Protein AF-A0A0V8QHH2-F1 (afdb_monomer_lite)

Sequence (134 aa):
MDQHNIEMIKAALPYMNSRAQKSFEILVKTDELRNTIQNLDSKELSACDVKPNSIDMETFLLQMRSLSNKRESEMIDSMLHFIKMQKLLTAYRSFMNNKPENADNLMEFFLSQMAPEQKANFENINMMFNAMNN

Secondary structure (DSSP, 8-state):
--HHHHHHHHHHGGGS-HHHHHHHHHHHHHHHHHHHHHTTTSTTSGGG-S-SS---HHHHHHHHHHH--HHHHHHHHHHHHHHHHHHHHHHHHHHHHT--TTHHHHHHHHHHHS-HHHHHHHHHHHHHHHHH--

Organism: NCBI:txid290052

Radius of gyration: 27.65 Å; chains: 1; bounding box: 57×35×74 Å

Structure (mmCIF, N/CA/C/O backbone):
data_AF-A0A0V8QHH2-F1
#
_entry.id   AF-A0A0V8QHH2-F1
#
loop_
_atom_site.group_PDB
_atom_site.id
_atom_site.type_symbol
_atom_site.label_atom_id
_atom_site.label_alt_id
_atom_site.label_comp_id
_atom_site.label_asym_id
_atom_site.label_entity_id
_atom_site.label_seq_id
_atom_site.pdbx_PDB_ins_code
_atom_site.Cartn_x
_atom_site.Cartn_y
_atom_site.Cartn_z
_atom_site.occupancy
_atom_site.B_iso_or_equiv
_atom_site.auth_seq_id
_atom_site.auth_comp_id
_atom_site.auth_asym_id
_atom_site.auth_atom_id
_atom_site.pdbx_PDB_model_num
ATOM 1 N N . MET A 1 1 ? -8.714 -16.013 27.822 1.00 68.69 1 MET A N 1
ATOM 2 C CA . MET A 1 1 ? -9.953 -16.711 28.248 1.00 68.69 1 MET A CA 1
ATOM 3 C C . MET A 1 1 ? -10.353 -17.628 27.109 1.00 68.69 1 MET A C 1
ATOM 5 O O . MET A 1 1 ? -9.765 -17.498 26.045 1.00 68.69 1 MET A O 1
ATOM 9 N N . ASP A 1 2 ? -11.306 -18.537 27.285 1.00 86.88 2 ASP A N 1
ATOM 10 C CA . ASP A 1 2 ? -11.808 -19.280 26.124 1.00 86.88 2 ASP A CA 1
ATOM 11 C C . ASP A 1 2 ? -12.512 -18.320 25.156 1.00 86.88 2 ASP A C 1
ATOM 13 O O . ASP A 1 2 ? -13.216 -17.404 25.595 1.00 86.88 2 ASP A O 1
ATOM 17 N N . GLN A 1 3 ? -12.338 -18.540 23.851 1.00 87.12 3 GLN A N 1
ATOM 18 C CA . GLN A 1 3 ? -12.900 -17.707 22.778 1.00 87.12 3 GLN A CA 1
ATOM 19 C C . GLN A 1 3 ? -14.410 -17.472 22.953 1.00 87.12 3 GLN A C 1
ATOM 21 O O . GLN A 1 3 ? -14.901 -16.354 22.800 1.00 87.12 3 GLN A O 1
ATOM 26 N N . HIS A 1 4 ? -15.135 -18.509 23.379 1.00 93.00 4 HIS A N 1
ATOM 27 C CA . HIS A 1 4 ? -16.565 -18.443 23.669 1.00 93.00 4 HIS A CA 1
ATOM 28 C C . HIS A 1 4 ? -16.918 -17.379 24.725 1.00 93.00 4 HIS A C 1
ATOM 30 O O . HIS A 1 4 ? -17.880 -16.628 24.567 1.00 93.00 4 HIS A O 1
ATOM 36 N N . ASN A 1 5 ? -16.112 -17.256 25.783 1.00 92.88 5 ASN A N 1
ATOM 37 C CA . ASN A 1 5 ? -16.349 -16.277 26.845 1.00 92.88 5 ASN A CA 1
ATOM 38 C C . ASN A 1 5 ? -16.119 -14.843 26.351 1.00 92.88 5 ASN A C 1
ATOM 40 O O . ASN A 1 5 ? -16.851 -13.934 26.737 1.00 92.88 5 ASN A O 1
ATOM 44 N N . ILE A 1 6 ? -15.139 -14.640 25.468 1.00 94.38 6 ILE A N 1
ATOM 45 C CA . ILE A 1 6 ? -14.866 -13.335 24.854 1.00 94.38 6 ILE A CA 1
ATOM 46 C C . ILE A 1 6 ? -16.015 -12.910 23.936 1.00 94.38 6 ILE A C 1
ATOM 48 O O . ILE A 1 6 ? -16.422 -11.751 23.972 1.00 94.38 6 ILE A O 1
ATOM 52 N N . GLU A 1 7 ? -16.585 -13.833 23.162 1.00 94.88 7 GLU A N 1
ATOM 53 C CA . GLU A 1 7 ? -17.742 -13.564 22.298 1.00 94.88 7 GLU A CA 1
ATOM 54 C C . GLU A 1 7 ? -19.002 -13.221 23.099 1.00 94.88 7 GLU A C 1
ATOM 56 O O . GLU A 1 7 ? -19.704 -12.265 22.763 1.00 94.88 7 GLU A O 1
ATOM 61 N N . MET A 1 8 ? -19.247 -13.925 24.208 1.00 95.69 8 MET A N 1
ATOM 62 C CA . MET A 1 8 ? -20.337 -13.582 25.125 1.00 95.69 8 MET A CA 1
ATOM 63 C C . MET A 1 8 ? -20.157 -12.187 25.735 1.00 95.69 8 MET A C 1
ATOM 65 O O . MET A 1 8 ? -21.104 -11.400 25.761 1.00 95.69 8 MET A O 1
ATOM 69 N N . ILE A 1 9 ? -18.944 -11.849 26.192 1.00 94.94 9 ILE A N 1
ATOM 70 C CA . ILE A 1 9 ? -18.644 -10.516 26.734 1.00 94.94 9 ILE A CA 1
ATOM 71 C C . ILE A 1 9 ? -18.858 -9.449 25.656 1.00 94.94 9 ILE A C 1
ATOM 73 O O . ILE A 1 9 ? -19.546 -8.466 25.925 1.00 94.94 9 ILE A O 1
ATOM 77 N N . LYS A 1 10 ? -18.347 -9.662 24.434 1.00 95.06 10 LYS A N 1
ATOM 78 C CA . LYS A 1 10 ? -18.540 -8.760 23.285 1.00 95.06 10 LYS A CA 1
ATOM 79 C C . LYS A 1 10 ? -20.016 -8.483 23.005 1.00 95.06 10 LYS A C 1
ATOM 81 O O . LYS A 1 10 ? -20.396 -7.325 22.864 1.00 95.06 10 LYS A O 1
ATOM 86 N N . ALA A 1 11 ? -20.847 -9.525 22.958 1.00 96.56 11 ALA A N 1
ATOM 87 C CA . ALA A 1 11 ? -22.284 -9.394 22.714 1.00 96.56 11 ALA A CA 1
ATOM 88 C C . ALA A 1 11 ? -23.011 -8.639 23.841 1.00 96.56 11 ALA A C 1
ATOM 90 O O . ALA A 1 11 ? -24.007 -7.959 23.598 1.00 96.56 11 ALA A O 1
ATOM 91 N N . ALA A 1 12 ? -22.503 -8.732 25.072 1.00 96.12 12 ALA A N 1
ATOM 92 C CA . ALA A 1 12 ? -23.080 -8.075 26.236 1.00 96.12 12 ALA A CA 1
ATOM 93 C C . ALA A 1 12 ? -22.651 -6.602 26.401 1.00 96.12 12 ALA A C 1
ATOM 95 O O . ALA A 1 12 ? -23.365 -5.850 27.067 1.00 96.12 12 ALA A O 1
ATOM 96 N N . LEU A 1 13 ? -21.537 -6.163 25.794 1.00 95.00 13 LEU A N 1
ATOM 97 C CA . LEU A 1 13 ? -20.987 -4.799 25.927 1.00 95.00 13 LEU A CA 1
ATOM 98 C C . LEU A 1 13 ? -22.008 -3.657 25.752 1.00 95.00 13 LEU A C 1
ATOM 100 O O . LEU A 1 13 ? -21.943 -2.707 26.539 1.00 95.00 13 LEU A O 1
ATOM 104 N N . PRO A 1 14 ? -22.953 -3.692 24.786 1.00 95.00 14 PRO A N 1
ATOM 105 C CA . PRO A 1 14 ? -23.926 -2.610 24.602 1.00 95.00 14 PRO A CA 1
ATOM 106 C C . PRO A 1 14 ? -24.911 -2.461 25.768 1.00 95.00 14 PRO A C 1
ATOM 108 O O . PRO A 1 14 ? -25.483 -1.391 25.957 1.00 95.00 14 PRO A O 1
ATOM 111 N N . TYR A 1 15 ? -25.108 -3.524 26.550 1.00 96.25 15 TYR A N 1
ATOM 112 C CA . TYR A 1 15 ? -26.075 -3.587 27.647 1.00 96.25 15 TYR A CA 1
ATOM 113 C C . TYR A 1 15 ? -25.441 -3.320 29.021 1.00 96.25 15 TYR A C 1
ATOM 115 O O . TYR A 1 15 ? -26.135 -3.289 30.037 1.00 96.25 15 TYR A O 1
ATOM 123 N N . MET A 1 16 ? -24.119 -3.137 29.077 1.00 94.25 16 MET A N 1
ATOM 124 C CA . MET A 1 16 ? -23.390 -2.883 30.317 1.00 94.25 16 MET A CA 1
ATOM 125 C C . MET A 1 16 ? -23.438 -1.405 30.723 1.00 94.25 16 MET A C 1
ATOM 127 O O . MET A 1 16 ? -23.520 -0.501 29.896 1.00 94.25 16 MET A O 1
ATOM 131 N N . ASN A 1 17 ? -23.299 -1.138 32.024 1.00 95.94 17 ASN A N 1
ATOM 132 C CA . ASN A 1 17 ? -23.076 0.226 32.507 1.00 95.94 17 ASN A CA 1
ATOM 133 C C . ASN A 1 17 ? -21.705 0.766 32.046 1.00 95.94 17 ASN A C 1
ATOM 135 O O . ASN A 1 17 ? -20.777 -0.001 31.792 1.00 95.94 17 ASN A O 1
ATOM 139 N N . SER A 1 18 ? -21.546 2.095 32.006 1.00 92.94 18 SER A N 1
ATOM 140 C CA . SER A 1 18 ? -20.359 2.755 31.428 1.00 92.94 18 SER A CA 1
ATOM 141 C C . SER A 1 18 ? -19.019 2.304 32.031 1.00 92.94 18 SER A C 1
ATOM 143 O O . SER A 1 18 ? -18.010 2.242 31.329 1.00 92.94 18 SER A O 1
ATOM 145 N N . ARG A 1 19 ? -18.983 1.969 33.327 1.00 93.69 19 ARG A N 1
ATOM 146 C CA . ARG A 1 19 ? -17.750 1.524 33.991 1.00 93.69 19 ARG A CA 1
ATOM 147 C C . ARG A 1 19 ? -17.370 0.114 33.553 1.00 93.69 19 ARG A C 1
ATOM 149 O O . ARG A 1 19 ? -16.236 -0.102 33.138 1.00 93.69 19 ARG A O 1
ATOM 156 N N . ALA A 1 20 ? -18.322 -0.815 33.625 1.00 93.06 20 ALA A N 1
ATOM 157 C CA . ALA A 1 20 ? -18.121 -2.197 33.210 1.00 93.06 20 ALA A CA 1
ATOM 158 C C . ALA A 1 20 ? -17.808 -2.281 31.711 1.00 93.06 20 ALA A C 1
ATOM 160 O O . ALA A 1 20 ? -16.848 -2.943 31.337 1.00 93.06 20 ALA A O 1
ATOM 161 N N . GLN A 1 21 ? -18.539 -1.536 30.878 1.00 95.62 21 GLN A N 1
ATOM 162 C CA . GLN A 1 21 ? -18.325 -1.484 29.434 1.00 95.62 21 GLN A CA 1
ATOM 163 C C . GLN A 1 21 ? -16.879 -1.108 29.086 1.00 95.62 21 GLN A C 1
ATOM 165 O O . GLN A 1 21 ? -16.237 -1.820 28.327 1.00 95.62 21 GLN A O 1
ATOM 170 N N . LYS A 1 22 ? -16.325 -0.045 29.689 1.00 95.75 22 LYS A N 1
ATOM 171 C CA . LYS A 1 22 ? -14.928 0.362 29.452 1.00 95.75 22 LYS A CA 1
ATOM 172 C C . LYS A 1 22 ? -13.925 -0.709 29.882 1.00 95.75 22 LYS A C 1
ATOM 174 O O . LYS A 1 22 ? -12.970 -0.977 29.162 1.00 95.75 22 LYS A O 1
ATOM 179 N N . SER A 1 23 ? -14.129 -1.319 31.050 1.00 95.06 23 SER A N 1
ATOM 180 C CA . SER A 1 23 ? -13.238 -2.370 31.553 1.00 95.06 23 SER A CA 1
ATOM 181 C C . SER A 1 23 ? -13.269 -3.624 30.676 1.00 95.06 23 SER A C 1
ATOM 183 O O . SER A 1 23 ? -12.215 -4.175 30.367 1.00 95.06 23 SER A O 1
ATOM 185 N N . PHE A 1 24 ? -14.457 -4.054 30.249 1.00 95.75 24 PHE A N 1
ATOM 186 C CA . PHE A 1 24 ? -14.616 -5.223 29.389 1.00 95.75 24 PHE A CA 1
ATOM 187 C C . PHE A 1 24 ? -14.189 -4.956 27.943 1.00 95.75 24 PHE A C 1
ATOM 189 O O . PHE A 1 24 ? -13.622 -5.853 27.333 1.00 95.75 24 PHE A O 1
ATOM 196 N N . GLU A 1 25 ? -14.351 -3.739 27.417 1.00 96.12 25 GLU A N 1
ATOM 197 C CA . GLU A 1 25 ? -13.804 -3.350 26.108 1.00 96.12 25 GLU A CA 1
ATOM 198 C C . GLU A 1 25 ? -12.275 -3.492 26.092 1.00 96.12 25 GLU A C 1
ATOM 200 O O . GLU A 1 25 ? -11.711 -4.122 25.200 1.00 96.12 25 GLU A O 1
ATOM 205 N N . ILE A 1 26 ? -11.593 -2.981 27.125 1.00 96.19 26 ILE A N 1
ATOM 206 C CA . ILE A 1 26 ? -10.134 -3.115 27.262 1.00 96.19 26 ILE A CA 1
ATOM 207 C C . ILE A 1 26 ? -9.728 -4.590 27.356 1.00 96.19 26 ILE A C 1
ATOM 209 O O . ILE A 1 26 ? -8.767 -5.008 26.707 1.00 96.19 26 ILE A O 1
ATOM 213 N N . LEU A 1 27 ? -10.457 -5.385 28.145 1.00 95.19 27 LEU A N 1
ATOM 214 C CA . LEU A 1 27 ? -10.212 -6.820 28.282 1.00 95.19 27 LEU A CA 1
ATOM 215 C C . LEU A 1 27 ? -10.336 -7.536 26.929 1.00 95.19 27 LEU A C 1
ATOM 217 O O . LEU A 1 27 ? -9.437 -8.282 26.546 1.00 95.19 27 LEU A O 1
ATOM 221 N N . VAL A 1 28 ? -11.421 -7.274 26.200 1.00 96.19 28 VAL A N 1
ATOM 222 C CA . VAL A 1 28 ? -11.686 -7.839 24.874 1.00 96.19 28 VAL A CA 1
ATOM 223 C C . VAL A 1 28 ? -10.572 -7.472 23.897 1.00 96.19 28 VAL A C 1
ATOM 225 O O . VAL A 1 28 ? -10.021 -8.355 23.245 1.00 96.19 28 VAL A O 1
ATOM 228 N N . LYS A 1 29 ? -10.189 -6.193 23.827 1.00 96.38 29 LYS A N 1
ATOM 229 C CA . LYS A 1 29 ? -9.114 -5.720 22.940 1.00 96.38 29 LYS A CA 1
ATOM 230 C C . LYS A 1 29 ? -7.759 -6.337 23.285 1.00 96.38 29 LYS A C 1
ATOM 232 O O . LYS A 1 29 ? -6.970 -6.634 22.393 1.00 96.38 29 LYS A O 1
ATOM 237 N N . THR A 1 30 ? -7.497 -6.564 24.569 1.00 95.75 30 THR A N 1
ATOM 238 C CA . THR A 1 30 ? -6.271 -7.229 25.032 1.00 95.75 30 THR A CA 1
ATOM 239 C C . THR A 1 30 ? -6.231 -8.693 24.591 1.00 95.75 30 THR A C 1
ATOM 241 O O . THR A 1 30 ? -5.175 -9.174 24.182 1.00 95.75 30 THR A O 1
ATOM 244 N N . ASP A 1 31 ? -7.364 -9.398 24.641 1.00 93.81 31 ASP A N 1
ATOM 245 C CA . ASP A 1 31 ? -7.465 -10.784 24.168 1.00 93.81 31 ASP A CA 1
ATOM 246 C C . ASP A 1 31 ? -7.329 -10.865 22.636 1.00 93.81 31 ASP A C 1
ATOM 248 O O . ASP A 1 31 ? -6.543 -11.663 22.137 1.00 93.81 31 ASP A O 1
ATOM 252 N N . GLU A 1 32 ? -7.963 -9.953 21.887 1.00 91.62 32 GLU A N 1
ATOM 253 C CA . GLU A 1 32 ? -7.779 -9.830 20.429 1.00 91.62 32 GLU A CA 1
ATOM 254 C C . GLU A 1 32 ? -6.309 -9.598 20.046 1.00 91.62 32 GLU A C 1
ATOM 256 O O . GLU A 1 32 ? -5.785 -10.257 19.143 1.00 91.62 32 GLU A O 1
ATOM 261 N N . LEU A 1 33 ? -5.620 -8.695 20.751 1.00 92.62 33 LEU A N 1
ATOM 262 C CA . LEU A 1 33 ? -4.197 -8.437 20.539 1.00 92.62 33 LEU A CA 1
ATOM 263 C C . LEU A 1 33 ? -3.352 -9.669 20.870 1.00 92.62 33 LEU A C 1
ATOM 265 O O . LEU A 1 33 ? -2.459 -10.024 20.105 1.00 92.62 33 LEU A O 1
ATOM 269 N N . ARG A 1 34 ? -3.638 -10.342 21.990 1.00 90.50 34 ARG A N 1
ATOM 270 C CA . ARG A 1 34 ? -2.944 -11.573 22.380 1.00 90.50 34 ARG A CA 1
ATOM 271 C C . ARG A 1 34 ? -3.104 -12.654 21.315 1.00 90.50 34 ARG A C 1
ATOM 273 O O . ARG A 1 34 ? -2.105 -13.259 20.940 1.00 90.50 34 ARG A O 1
ATOM 280 N N . ASN A 1 35 ? -4.322 -12.865 20.820 1.00 86.75 35 ASN A N 1
ATOM 281 C CA . ASN A 1 35 ? -4.604 -13.841 19.769 1.00 86.75 35 ASN A CA 1
ATOM 282 C C . ASN A 1 35 ? -3.881 -13.464 18.475 1.00 86.75 35 ASN A C 1
ATOM 284 O O . ASN A 1 35 ? -3.273 -14.324 17.849 1.00 86.75 35 ASN A O 1
ATOM 288 N N . THR A 1 36 ? -3.861 -12.175 18.123 1.00 84.75 36 THR A N 1
ATOM 289 C CA . THR A 1 36 ? -3.082 -11.677 16.982 1.00 84.75 36 THR A CA 1
ATOM 290 C C . THR A 1 36 ? -1.608 -12.031 17.146 1.00 84.75 36 THR A C 1
ATOM 292 O O . THR A 1 36 ? -1.057 -12.643 16.245 1.00 84.75 36 THR A O 1
ATOM 295 N N . ILE A 1 37 ? -1.004 -11.731 18.308 1.00 84.81 37 ILE A N 1
ATOM 296 C CA . ILE A 1 37 ? 0.407 -12.017 18.627 1.00 84.81 37 ILE A CA 1
ATOM 297 C C . ILE A 1 37 ? 0.724 -13.515 18.543 1.00 84.81 37 ILE A C 1
ATOM 299 O O . ILE A 1 37 ? 1.719 -13.900 17.938 1.00 84.81 37 ILE A O 1
ATOM 303 N N . GLN A 1 38 ? -0.117 -14.361 19.139 1.00 83.06 38 GLN A N 1
ATOM 304 C CA . GLN A 1 38 ? 0.062 -15.816 19.120 1.00 83.06 38 GLN A CA 1
ATOM 305 C C . GLN A 1 38 ? -0.046 -16.397 17.708 1.00 83.06 38 GLN A C 1
ATOM 307 O O . GLN A 1 38 ? 0.626 -17.374 17.391 1.00 83.06 38 GLN A O 1
ATOM 312 N N . ASN A 1 39 ? -0.856 -15.769 16.860 1.00 75.62 39 ASN A N 1
ATOM 313 C CA . ASN A 1 39 ? -1.062 -16.185 15.483 1.00 75.62 39 ASN A CA 1
ATOM 314 C C . ASN A 1 39 ? -0.149 -15.448 14.487 1.00 75.62 39 ASN A C 1
ATOM 316 O O . ASN A 1 39 ? -0.241 -15.735 13.297 1.00 75.62 39 ASN A O 1
ATOM 320 N N . LEU A 1 40 ? 0.764 -14.565 14.924 1.00 68.75 40 LEU A N 1
ATOM 321 C CA . LEU A 1 40 ? 1.748 -13.927 14.026 1.00 68.75 40 LEU A CA 1
ATOM 322 C C . LEU A 1 40 ? 2.681 -14.963 13.387 1.00 68.75 40 LEU A C 1
ATOM 324 O O . LEU A 1 40 ? 3.069 -14.803 12.234 1.00 68.75 40 LEU A O 1
ATOM 328 N N . ASP A 1 41 ? 3.018 -16.022 14.132 1.00 60.56 41 ASP A N 1
ATOM 329 C CA . ASP A 1 41 ? 3.844 -17.139 13.652 1.00 60.56 41 ASP A CA 1
ATOM 330 C C . ASP A 1 41 ? 3.053 -18.124 12.778 1.00 60.56 41 ASP A C 1
ATOM 332 O O . ASP A 1 41 ? 3.627 -18.949 12.060 1.00 60.56 41 ASP A O 1
ATOM 336 N N . SER A 1 42 ? 1.719 -18.054 12.820 1.00 56.69 42 SER A N 1
ATOM 337 C CA . SER A 1 42 ? 0.878 -18.775 11.876 1.00 56.69 42 SER A CA 1
ATOM 338 C C . SER A 1 42 ? 0.946 -18.038 10.538 1.00 56.69 42 SER A C 1
ATOM 340 O O . SER A 1 42 ? 0.889 -16.813 10.481 1.00 56.69 42 SER A O 1
ATOM 342 N N . LYS A 1 43 ? 1.115 -18.787 9.450 1.00 53.31 43 LYS A N 1
ATOM 343 C CA . LYS A 1 43 ? 1.417 -18.316 8.086 1.00 53.31 43 LYS A CA 1
ATOM 344 C C . LYS A 1 43 ? 0.431 -17.299 7.468 1.00 53.31 43 LYS A C 1
ATOM 346 O O . LYS A 1 43 ? 0.514 -17.015 6.281 1.00 53.31 43 LYS A O 1
ATOM 351 N N . GLU A 1 44 ? -0.511 -16.739 8.214 1.00 49.84 44 GLU A N 1
ATOM 352 C CA . GLU A 1 44 ? -1.437 -15.708 7.737 1.00 49.84 44 GLU A CA 1
ATOM 353 C C . GLU A 1 44 ? -0.796 -14.312 7.659 1.00 49.84 44 GLU A C 1
ATOM 355 O O . GLU A 1 44 ? -1.186 -13.516 6.808 1.00 49.84 44 GLU A O 1
ATOM 360 N N . LEU A 1 45 ? 0.268 -14.035 8.429 1.00 51.22 45 LEU A N 1
ATOM 361 C CA . LEU A 1 45 ? 1.155 -12.891 8.149 1.00 51.22 45 LEU A CA 1
ATOM 362 C C . LEU A 1 45 ? 2.175 -13.160 7.041 1.00 51.22 45 LEU A C 1
ATOM 364 O O . LEU A 1 45 ? 2.854 -12.241 6.580 1.00 51.22 45 LEU A O 1
ATOM 368 N N . SER A 1 46 ? 2.205 -14.380 6.508 1.00 49.72 46 SER A N 1
ATOM 369 C CA . SER A 1 46 ? 2.826 -14.676 5.218 1.00 49.72 46 SER A CA 1
ATOM 370 C C . SER A 1 46 ? 1.995 -14.135 4.042 1.00 49.72 46 SER A C 1
ATOM 372 O O . SER A 1 46 ? 2.112 -14.622 2.922 1.00 49.72 46 SER A O 1
ATOM 374 N N . ALA A 1 47 ? 1.238 -13.050 4.245 1.00 47.81 47 ALA A N 1
ATOM 375 C CA . ALA A 1 47 ? 0.824 -12.135 3.182 1.00 47.81 47 ALA A CA 1
ATOM 376 C C . ALA A 1 47 ? 2.027 -11.517 2.424 1.00 47.81 47 ALA A C 1
ATOM 378 O O . ALA A 1 47 ? 1.839 -10.862 1.403 1.00 47.81 47 ALA A O 1
ATOM 379 N N . CYS A 1 48 ? 3.260 -11.787 2.872 1.00 49.66 48 CYS A N 1
ATOM 380 C CA . CYS A 1 48 ? 4.505 -11.530 2.148 1.00 49.66 48 CYS A CA 1
ATOM 381 C C . CYS A 1 48 ? 5.337 -12.796 1.842 1.00 49.66 48 CYS A C 1
ATOM 383 O O . CYS A 1 48 ? 6.514 -12.657 1.531 1.00 49.66 48 CYS A O 1
ATOM 385 N N . ASP A 1 49 ? 4.773 -14.012 1.886 1.00 43.56 49 ASP A N 1
ATOM 386 C CA . ASP A 1 49 ? 5.399 -15.201 1.266 1.00 43.56 49 ASP A CA 1
ATOM 387 C C . ASP A 1 49 ? 4.776 -15.459 -0.114 1.00 43.56 49 ASP A C 1
ATOM 389 O O . ASP A 1 49 ? 4.395 -16.566 -0.503 1.00 43.56 49 ASP A O 1
ATOM 393 N N . VAL A 1 50 ? 4.685 -14.381 -0.902 1.00 47.34 50 VAL A N 1
ATOM 394 C CA . VAL A 1 50 ? 4.902 -14.537 -2.336 1.00 47.34 50 VAL A CA 1
ATOM 395 C C . VAL A 1 50 ? 6.320 -15.076 -2.420 1.00 47.34 50 VAL A C 1
ATOM 397 O O . VAL A 1 50 ? 7.255 -14.397 -2.000 1.00 47.34 50 VAL A O 1
ATOM 400 N N . LYS A 1 51 ? 6.443 -16.321 -2.890 1.00 53.75 51 LYS A N 1
ATOM 401 C CA . LYS A 1 51 ? 7.685 -16.982 -3.322 1.00 53.75 51 LYS A CA 1
ATOM 402 C C . LYS A 1 51 ? 8.781 -15.956 -3.655 1.00 53.75 51 LYS A C 1
ATOM 404 O O . LYS A 1 51 ? 8.434 -14.970 -4.297 1.00 53.75 51 LYS A O 1
ATOM 409 N N . PRO A 1 52 ? 10.069 -16.208 -3.356 1.00 50.16 52 PRO A N 1
ATOM 410 C CA . PRO A 1 52 ? 11.173 -15.232 -3.375 1.00 50.16 52 PRO A CA 1
ATOM 411 C C . PRO A 1 52 ? 11.567 -14.693 -4.769 1.00 50.16 52 PRO A C 1
ATOM 413 O O . PRO A 1 52 ? 12.740 -14.595 -5.104 1.00 50.16 52 PRO A O 1
ATOM 416 N N . ASN A 1 53 ? 10.600 -14.297 -5.586 1.00 52.66 53 ASN A N 1
ATOM 417 C CA . ASN A 1 53 ? 10.755 -13.668 -6.878 1.00 52.66 53 ASN A CA 1
ATOM 418 C C . ASN A 1 53 ? 10.027 -12.324 -6.815 1.00 52.66 53 ASN A C 1
ATOM 420 O O . ASN A 1 53 ? 8.881 -12.199 -7.235 1.00 52.66 53 ASN A O 1
ATOM 424 N N . SER A 1 54 ? 10.754 -11.345 -6.269 1.00 59.97 54 SER A N 1
ATOM 425 C CA . SER A 1 54 ? 10.510 -9.898 -6.302 1.00 59.97 54 SER A CA 1
ATOM 426 C C . SER A 1 54 ? 9.161 -9.407 -5.766 1.00 59.97 54 SER A C 1
ATOM 428 O O . SER A 1 54 ? 8.118 -9.605 -6.378 1.00 59.97 54 SER A O 1
ATOM 430 N N . ILE A 1 55 ? 9.208 -8.643 -4.673 1.00 66.06 55 ILE A N 1
ATOM 431 C CA . ILE A 1 55 ? 8.124 -7.732 -4.287 1.00 66.06 55 ILE A CA 1
ATOM 432 C C . ILE A 1 55 ? 7.771 -6.875 -5.510 1.00 66.06 55 ILE A C 1
ATOM 434 O O . ILE A 1 55 ? 8.646 -6.194 -6.054 1.00 66.06 55 ILE A O 1
ATOM 438 N N . ASP A 1 56 ? 6.506 -6.896 -5.938 1.00 81.38 56 ASP A N 1
ATOM 439 C CA . ASP A 1 56 ? 6.016 -5.974 -6.960 1.00 81.38 56 ASP A CA 1
ATOM 440 C C . ASP A 1 56 ? 5.930 -4.564 -6.364 1.00 81.38 56 ASP A C 1
ATOM 442 O O . ASP A 1 56 ? 4.902 -4.129 -5.837 1.00 81.38 56 ASP A O 1
ATOM 446 N N . MET A 1 57 ? 7.068 -3.866 -6.406 1.00 84.75 57 MET A N 1
ATOM 447 C CA . MET A 1 57 ? 7.221 -2.519 -5.862 1.00 84.75 57 MET A CA 1
ATOM 448 C C . MET A 1 57 ? 6.226 -1.530 -6.473 1.00 84.75 57 MET A C 1
ATOM 450 O O . MET A 1 57 ? 5.847 -0.579 -5.798 1.00 84.75 57 MET A O 1
ATOM 454 N N . GLU A 1 58 ? 5.770 -1.740 -7.712 1.00 87.06 58 GLU A N 1
ATOM 455 C CA . GLU A 1 58 ? 4.784 -0.855 -8.334 1.00 87.06 58 GLU A CA 1
ATOM 456 C C . GLU A 1 58 ? 3.418 -0.986 -7.652 1.00 87.06 58 GLU A C 1
ATOM 458 O O . GLU A 1 58 ? 2.849 0.018 -7.222 1.00 87.06 58 GLU A O 1
ATOM 463 N N . THR A 1 59 ? 2.930 -2.215 -7.468 1.00 88.06 59 THR A N 1
ATOM 464 C CA . THR A 1 59 ? 1.666 -2.475 -6.763 1.00 88.06 59 THR A CA 1
ATOM 465 C C . THR A 1 59 ? 1.722 -2.002 -5.311 1.00 88.06 59 THR A C 1
ATOM 467 O O . THR A 1 59 ? 0.778 -1.371 -4.833 1.00 88.06 59 THR A O 1
ATOM 470 N N . PHE A 1 60 ? 2.843 -2.230 -4.622 1.00 89.69 60 PHE A N 1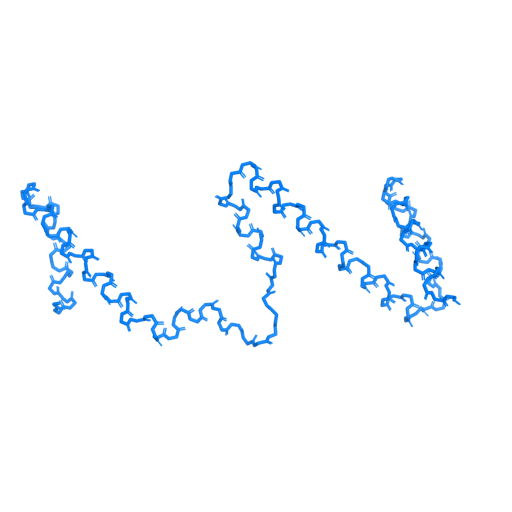
ATOM 471 C CA . PHE A 1 60 ? 3.045 -1.738 -3.259 1.00 89.69 60 PHE A CA 1
ATOM 472 C C . PHE A 1 60 ? 2.963 -0.206 -3.175 1.00 89.69 60 PHE A C 1
ATOM 474 O O . PHE A 1 60 ? 2.221 0.342 -2.358 1.00 89.69 60 PHE A O 1
ATOM 481 N N . LEU A 1 61 ? 3.685 0.503 -4.047 1.00 93.12 61 LEU A N 1
ATOM 482 C CA . LEU A 1 61 ? 3.682 1.965 -4.074 1.00 93.12 61 LEU A CA 1
ATOM 483 C C . LEU A 1 61 ? 2.297 2.526 -4.426 1.00 93.12 61 LEU A C 1
ATOM 485 O O . LEU A 1 61 ? 1.867 3.504 -3.819 1.00 93.12 61 LEU A O 1
ATOM 489 N N . LEU A 1 62 ? 1.557 1.889 -5.339 1.00 92.25 62 LEU A N 1
ATOM 490 C CA . LEU A 1 62 ? 0.180 2.277 -5.667 1.00 92.25 62 LEU A CA 1
ATOM 491 C C . LEU A 1 62 ? -0.769 2.135 -4.470 1.00 92.25 62 LEU A C 1
ATOM 493 O O . LEU A 1 62 ? -1.587 3.025 -4.229 1.00 92.25 62 LEU A O 1
ATOM 497 N N . GLN A 1 63 ? -0.643 1.053 -3.698 1.00 91.50 63 GLN A N 1
ATOM 498 C CA . GLN A 1 63 ? -1.422 0.872 -2.472 1.00 91.50 63 GLN A CA 1
ATOM 499 C C . GLN A 1 63 ? -1.065 1.933 -1.430 1.00 91.50 63 GLN A C 1
ATOM 501 O O . GLN A 1 63 ? -1.963 2.575 -0.882 1.00 91.50 63 GLN A O 1
ATOM 506 N N . MET A 1 64 ? 0.227 2.194 -1.221 1.00 91.00 64 MET 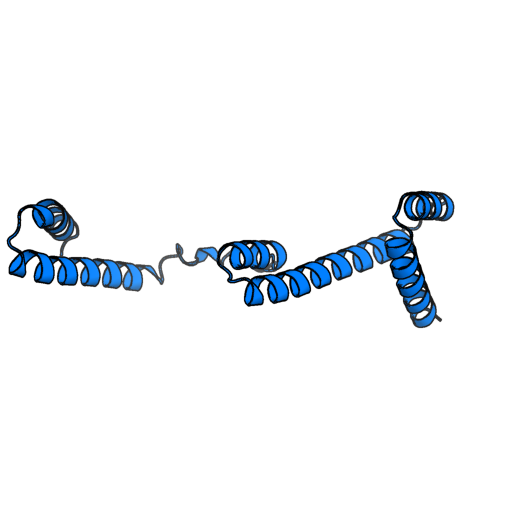A N 1
ATOM 507 C CA . MET A 1 64 ? 0.670 3.230 -0.290 1.00 91.00 64 MET A CA 1
ATOM 508 C C . MET A 1 64 ? 0.168 4.621 -0.682 1.00 91.00 64 MET A C 1
ATOM 510 O O . MET A 1 64 ? -0.295 5.371 0.180 1.00 91.00 64 MET A O 1
ATOM 514 N N . ARG A 1 65 ? 0.168 4.947 -1.980 1.00 92.88 65 ARG A N 1
ATOM 515 C CA . ARG A 1 65 ? -0.347 6.218 -2.508 1.00 92.88 65 ARG A CA 1
ATOM 516 C C . ARG A 1 65 ? -1.799 6.475 -2.105 1.00 92.88 65 ARG A C 1
ATOM 518 O O . ARG A 1 65 ? -2.154 7.613 -1.829 1.00 92.88 65 ARG A O 1
ATOM 525 N N . SER A 1 66 ? -2.635 5.435 -2.048 1.00 90.25 66 SER A N 1
ATOM 526 C CA . SER A 1 66 ? -4.060 5.572 -1.698 1.00 90.25 66 SER A CA 1
ATOM 527 C C . SER A 1 66 ? -4.305 6.018 -0.250 1.00 90.25 66 SER A C 1
ATOM 529 O O . SER A 1 66 ? -5.351 6.587 0.050 1.00 90.25 66 SER A O 1
ATOM 531 N N . LEU A 1 67 ? -3.324 5.794 0.628 1.00 91.50 67 LEU A N 1
ATOM 532 C CA . LEU A 1 67 ? -3.366 6.139 2.052 1.00 91.50 67 LEU A CA 1
ATOM 533 C C . LEU A 1 67 ? -2.556 7.405 2.378 1.00 91.50 67 LEU A C 1
ATOM 535 O O . LEU A 1 67 ? -2.540 7.854 3.521 1.00 91.50 67 LEU A O 1
ATOM 539 N N . SER A 1 68 ? -1.859 7.953 1.383 1.00 91.94 68 SER A N 1
ATOM 540 C CA . SER A 1 68 ? -0.868 9.015 1.539 1.00 91.94 68 SER A CA 1
ATOM 541 C C . SER A 1 68 ? -1.495 10.405 1.566 1.00 91.94 68 SER A C 1
ATOM 543 O O . SER A 1 68 ? -2.489 10.677 0.890 1.00 91.94 68 SER A O 1
ATOM 545 N N . ASN A 1 69 ? -0.853 11.343 2.266 1.00 95.06 69 ASN A N 1
ATOM 546 C CA . ASN A 1 69 ? -1.160 12.765 2.091 1.00 95.06 69 ASN A CA 1
ATOM 547 C C . ASN A 1 69 ? -0.561 13.311 0.775 1.00 95.06 69 ASN A C 1
ATOM 549 O O . ASN A 1 69 ? 0.148 12.609 0.050 1.00 95.06 69 ASN A O 1
ATOM 553 N N . LYS A 1 70 ? -0.841 14.581 0.442 1.00 94.62 70 LYS A N 1
ATOM 554 C CA . LYS A 1 70 ? -0.402 15.190 -0.828 1.00 94.62 70 LYS A CA 1
ATOM 555 C C . LYS A 1 70 ? 1.117 15.111 -1.033 1.00 94.62 70 LYS A C 1
ATOM 557 O O . LYS A 1 70 ? 1.565 14.722 -2.104 1.00 94.62 70 LYS A O 1
ATOM 562 N N . ARG A 1 71 ? 1.900 15.437 -0.001 1.00 94.75 71 ARG A N 1
ATOM 563 C CA . ARG A 1 71 ? 3.368 15.449 -0.073 1.00 94.75 71 ARG A CA 1
ATOM 564 C C . ARG A 1 71 ? 3.937 14.041 -0.264 1.00 94.75 71 ARG A C 1
ATOM 566 O O . ARG A 1 71 ? 4.848 13.845 -1.060 1.00 94.75 71 ARG A O 1
ATOM 573 N N . GLU A 1 72 ? 3.400 13.065 0.458 1.00 94.56 72 GLU A N 1
ATOM 574 C CA . GLU A 1 72 ? 3.786 11.654 0.323 1.00 94.56 72 GLU A CA 1
ATOM 575 C C . GLU A 1 72 ? 3.405 11.095 -1.051 1.00 94.56 72 GLU A C 1
ATOM 577 O O . GLU A 1 72 ? 4.200 10.396 -1.674 1.00 94.56 72 GLU A O 1
ATOM 582 N N . SER A 1 73 ? 2.232 11.471 -1.569 1.00 94.50 73 SER A N 1
ATOM 583 C CA . SER A 1 73 ? 1.768 11.048 -2.894 1.00 94.50 73 SER A CA 1
ATOM 584 C C . SER A 1 73 ? 2.685 11.545 -4.011 1.00 94.50 73 SER A C 1
ATOM 586 O O . SER A 1 73 ? 3.005 10.776 -4.908 1.00 94.50 73 SER A O 1
ATOM 588 N N . GLU A 1 74 ? 3.168 12.789 -3.937 1.00 96.25 74 GLU A N 1
ATOM 589 C CA . GLU A 1 74 ? 4.126 13.349 -4.907 1.00 96.25 74 GLU A CA 1
ATOM 590 C C . GLU A 1 74 ? 5.471 12.593 -4.898 1.00 96.25 74 GLU A C 1
ATOM 592 O O . GLU A 1 74 ? 6.072 12.337 -5.950 1.00 96.25 74 GLU A O 1
ATOM 597 N N . MET A 1 75 ? 5.936 12.181 -3.714 1.00 94.12 75 MET A N 1
ATOM 598 C CA . MET A 1 75 ? 7.143 11.360 -3.569 1.00 94.12 75 MET A CA 1
ATOM 599 C C . MET A 1 75 ? 6.941 9.958 -4.156 1.00 94.12 75 MET A C 1
ATOM 601 O O . MET A 1 75 ? 7.795 9.471 -4.899 1.00 94.12 75 MET A O 1
ATOM 605 N N . ILE A 1 76 ? 5.799 9.330 -3.872 1.00 96.62 76 ILE A N 1
ATOM 606 C CA . ILE A 1 76 ? 5.439 8.016 -4.414 1.00 96.62 76 ILE A CA 1
ATOM 607 C C . ILE A 1 76 ? 5.283 8.074 -5.938 1.00 96.62 76 ILE A C 1
ATOM 609 O O . ILE A 1 76 ? 5.791 7.198 -6.637 1.00 96.62 76 ILE A O 1
ATOM 613 N N . ASP A 1 77 ? 4.659 9.124 -6.472 1.00 95.56 77 ASP A N 1
ATOM 614 C CA . ASP A 1 77 ? 4.518 9.336 -7.913 1.00 95.56 77 ASP A CA 1
ATOM 615 C C . ASP A 1 77 ? 5.886 9.432 -8.594 1.00 95.56 77 ASP A C 1
ATOM 617 O O . ASP A 1 77 ? 6.103 8.823 -9.640 1.00 95.56 77 ASP A O 1
ATOM 621 N N . SER A 1 78 ? 6.853 10.107 -7.971 1.00 94.44 78 SER A N 1
ATOM 622 C CA . SER A 1 78 ? 8.228 10.177 -8.481 1.00 94.44 78 SER A CA 1
ATOM 623 C C . SER A 1 78 ? 8.897 8.797 -8.552 1.00 94.44 78 SER A C 1
ATOM 625 O O . SER A 1 78 ? 9.538 8.469 -9.553 1.00 94.44 78 SER A O 1
ATOM 627 N N . MET A 1 79 ? 8.703 7.951 -7.534 1.00 94.06 79 MET A N 1
ATOM 628 C CA . MET A 1 79 ? 9.207 6.570 -7.535 1.00 94.06 79 MET A CA 1
ATOM 629 C C . MET A 1 79 ? 8.525 5.715 -8.611 1.00 94.06 79 MET A C 1
ATOM 631 O O . MET A 1 79 ? 9.194 4.979 -9.336 1.00 94.06 79 MET A O 1
ATOM 635 N N . LEU A 1 80 ? 7.204 5.846 -8.763 1.00 93.56 80 LEU A N 1
ATOM 636 C CA . LEU A 1 80 ? 6.431 5.151 -9.795 1.00 93.56 80 LEU A CA 1
ATOM 637 C C . LEU A 1 80 ? 6.876 5.557 -11.205 1.00 93.56 80 LEU A C 1
ATOM 639 O O . LEU A 1 80 ? 7.033 4.697 -12.072 1.00 93.56 80 LEU A O 1
ATOM 643 N N . HIS A 1 81 ? 7.124 6.847 -11.442 1.00 90.25 81 HIS A N 1
ATOM 644 C CA . HIS A 1 81 ? 7.657 7.329 -12.715 1.00 90.25 81 HIS A CA 1
ATOM 645 C C . HIS A 1 81 ? 9.034 6.731 -13.019 1.00 90.25 81 HIS A C 1
ATOM 647 O O . HIS A 1 81 ? 9.267 6.292 -14.146 1.00 90.25 81 HIS A O 1
ATOM 653 N N . PHE A 1 82 ? 9.916 6.639 -12.022 1.00 89.81 82 PHE A N 1
ATOM 654 C CA . PHE A 1 82 ? 11.226 6.011 -12.185 1.00 89.81 82 PHE A CA 1
ATOM 655 C C . PHE A 1 82 ? 11.116 4.523 -12.551 1.00 89.81 82 PHE A C 1
ATOM 657 O O . PHE A 1 82 ? 11.751 4.078 -13.508 1.00 89.81 82 PHE A O 1
ATOM 664 N N . ILE A 1 83 ? 10.259 3.761 -11.859 1.00 89.00 83 ILE A N 1
ATOM 665 C CA . ILE A 1 83 ? 10.024 2.337 -12.160 1.00 89.00 83 ILE A CA 1
ATOM 666 C C . ILE A 1 83 ? 9.502 2.162 -13.593 1.00 89.00 83 ILE A C 1
ATOM 668 O O . ILE A 1 83 ? 9.985 1.303 -14.334 1.00 89.00 83 ILE A O 1
ATOM 672 N N . LYS A 1 84 ? 8.547 2.997 -14.017 1.00 86.38 84 LYS A N 1
ATOM 673 C CA . LYS A 1 84 ? 8.006 2.973 -15.386 1.00 86.38 84 LYS A CA 1
ATOM 674 C C . LYS A 1 84 ? 9.078 3.287 -16.425 1.00 86.38 84 LYS A C 1
ATOM 676 O O . LYS A 1 84 ? 9.170 2.592 -17.436 1.00 86.38 84 LYS A O 1
ATOM 681 N N . MET A 1 85 ? 9.920 4.284 -16.160 1.00 83.19 85 MET A N 1
ATOM 682 C CA . MET A 1 85 ? 11.042 4.632 -17.030 1.00 83.19 85 MET A CA 1
ATOM 683 C C . MET A 1 85 ? 12.048 3.480 -17.131 1.00 83.19 85 MET A C 1
ATOM 685 O O . MET A 1 85 ? 12.470 3.133 -18.230 1.00 83.19 85 MET A O 1
ATOM 689 N N . GLN A 1 86 ? 12.382 2.825 -16.018 1.00 81.31 86 GLN A N 1
ATOM 690 C CA . GLN A 1 86 ? 13.266 1.661 -16.017 1.00 81.31 8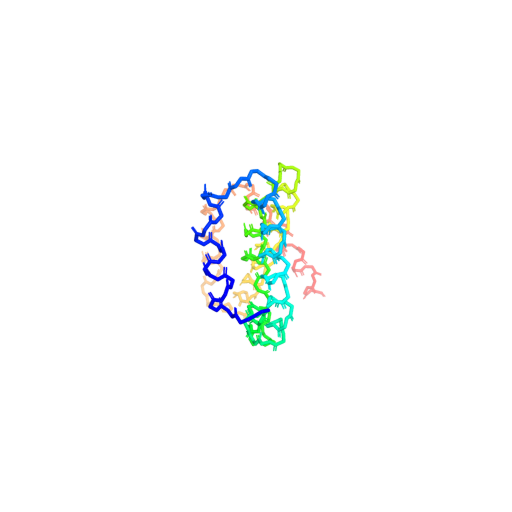6 GLN A CA 1
ATOM 691 C C . GLN A 1 86 ? 12.693 0.511 -16.860 1.00 81.31 86 GLN A C 1
ATOM 693 O O . GLN A 1 86 ? 13.416 -0.079 -17.663 1.00 81.31 86 GLN A O 1
ATOM 698 N N . LYS A 1 87 ? 11.391 0.214 -16.730 1.00 83.31 87 LYS A N 1
ATOM 699 C CA . LYS A 1 87 ? 10.709 -0.802 -17.551 1.00 83.31 87 LYS A CA 1
ATOM 700 C C . LYS A 1 87 ? 10.749 -0.451 -19.039 1.00 83.31 87 LYS A C 1
ATOM 702 O O . LYS A 1 87 ? 11.048 -1.324 -19.851 1.00 83.31 87 LYS A O 1
ATOM 707 N N . LEU A 1 88 ? 10.507 0.815 -19.386 1.00 82.00 88 LEU A N 1
ATOM 708 C CA . LEU A 1 88 ? 10.591 1.309 -20.762 1.00 82.00 88 LEU A CA 1
ATOM 709 C C . LEU A 1 88 ? 12.000 1.120 -21.341 1.00 82.00 88 LEU A C 1
ATOM 711 O O . LEU A 1 88 ? 12.142 0.601 -22.445 1.00 82.00 88 LEU A O 1
ATOM 715 N N . LEU A 1 89 ? 13.038 1.485 -20.584 1.00 78.75 89 LEU A N 1
ATOM 716 C CA . LEU A 1 89 ? 14.432 1.305 -20.991 1.00 78.75 89 LEU A CA 1
ATOM 717 C C . LEU A 1 89 ? 14.776 -0.166 -21.218 1.00 78.75 89 LEU A C 1
ATOM 719 O O . LEU A 1 89 ? 15.397 -0.504 -22.224 1.00 78.75 89 LEU A O 1
ATOM 723 N N . THR A 1 90 ? 14.368 -1.047 -20.306 1.00 80.00 90 THR A N 1
ATOM 724 C CA . THR A 1 90 ? 14.592 -2.488 -20.456 1.00 80.00 90 THR A CA 1
ATOM 725 C C . THR A 1 90 ? 13.866 -3.032 -21.685 1.00 80.00 90 THR A C 1
ATOM 727 O O . THR A 1 90 ? 14.488 -3.725 -22.485 1.00 80.00 90 THR A O 1
ATOM 730 N N . ALA A 1 91 ? 12.593 -2.677 -21.890 1.00 79.88 91 ALA A N 1
ATOM 731 C CA . ALA A 1 91 ? 11.826 -3.099 -23.062 1.00 79.88 91 ALA A CA 1
ATOM 732 C C . ALA A 1 91 ? 12.463 -2.611 -24.373 1.00 79.88 91 ALA A C 1
ATOM 734 O O . ALA A 1 91 ? 12.599 -3.386 -25.318 1.00 79.88 91 ALA A O 1
ATOM 735 N N . TYR A 1 92 ? 12.923 -1.357 -24.405 1.00 74.75 92 TYR A N 1
ATOM 736 C CA . TYR A 1 92 ? 13.636 -0.795 -25.548 1.00 74.75 92 TYR A CA 1
ATOM 737 C C . TYR A 1 92 ? 14.935 -1.552 -25.851 1.00 74.75 92 TYR A C 1
ATOM 739 O O . TYR A 1 92 ? 15.169 -1.952 -26.990 1.00 74.75 92 TYR A O 1
ATOM 747 N N . ARG A 1 93 ? 15.757 -1.825 -24.830 1.00 74.69 93 ARG A N 1
ATOM 748 C CA . ARG A 1 93 ? 16.984 -2.623 -24.984 1.00 74.69 93 ARG A CA 1
ATOM 749 C C . ARG A 1 93 ? 16.687 -4.024 -25.510 1.00 74.69 93 ARG A C 1
ATOM 751 O O . ARG A 1 93 ? 17.356 -4.488 -26.427 1.00 74.69 93 ARG A O 1
ATOM 758 N N . SER A 1 94 ? 15.674 -4.691 -24.961 1.00 79.56 94 SER A N 1
ATOM 759 C CA . SER A 1 94 ? 15.250 -6.016 -25.418 1.00 79.56 94 SER A CA 1
ATOM 760 C C . SER A 1 94 ? 14.777 -6.005 -26.871 1.00 79.56 94 SER A C 1
ATOM 762 O O . SER A 1 94 ? 15.101 -6.933 -27.610 1.00 79.56 94 SER A O 1
ATOM 764 N N . PHE A 1 95 ? 14.061 -4.959 -27.292 1.00 79.00 95 PHE A N 1
ATOM 765 C CA . PHE A 1 95 ? 13.638 -4.772 -28.678 1.00 79.00 95 PHE A CA 1
ATOM 766 C C . PHE A 1 95 ? 14.835 -4.579 -29.619 1.00 79.00 95 PHE A C 1
ATOM 768 O O . PHE A 1 95 ? 14.935 -5.271 -30.627 1.00 79.00 95 PHE A O 1
ATOM 775 N N . MET A 1 96 ? 15.777 -3.702 -29.260 1.00 73.94 96 MET A N 1
ATOM 776 C CA . MET A 1 96 ? 16.977 -3.440 -30.065 1.00 73.94 96 MET A CA 1
ATOM 777 C C . MET A 1 96 ? 17.910 -4.651 -30.160 1.00 73.94 96 MET A C 1
ATOM 779 O O . MET A 1 96 ? 18.497 -4.888 -31.209 1.00 73.94 96 MET A O 1
ATOM 783 N N . ASN A 1 97 ? 18.025 -5.450 -29.099 1.00 77.62 97 ASN A N 1
ATOM 784 C CA . ASN A 1 97 ? 18.833 -6.672 -29.124 1.00 77.62 97 ASN A CA 1
ATOM 785 C C . ASN A 1 97 ? 18.207 -7.781 -29.984 1.00 77.62 97 ASN A C 1
ATOM 787 O O . ASN A 1 97 ? 18.928 -8.618 -30.514 1.00 77.62 97 ASN A O 1
ATOM 791 N N . ASN A 1 98 ? 16.879 -7.793 -30.134 1.00 77.94 98 ASN A N 1
ATOM 792 C CA . ASN A 1 98 ? 16.142 -8.761 -30.953 1.00 77.94 98 ASN A CA 1
ATOM 793 C C . ASN A 1 98 ? 15.592 -8.111 -32.230 1.00 77.94 98 ASN A C 1
ATOM 795 O O . ASN A 1 98 ? 14.489 -8.443 -32.660 1.00 77.94 98 ASN A O 1
ATOM 799 N N . LYS A 1 99 ? 16.331 -7.147 -32.795 1.00 72.62 99 LYS A N 1
ATOM 800 C CA . LYS A 1 99 ? 15.890 -6.277 -33.890 1.00 72.62 99 LYS A CA 1
ATOM 801 C C . LYS A 1 99 ? 15.324 -7.092 -35.075 1.00 72.62 99 LYS A C 1
ATOM 803 O O . LYS A 1 99 ? 16.107 -7.745 -35.764 1.00 72.62 99 LYS A O 1
ATOM 808 N N . PRO A 1 100 ? 14.004 -7.068 -35.358 1.00 70.81 100 PRO A N 1
ATOM 809 C CA . PRO A 1 100 ? 13.475 -7.635 -36.601 1.00 70.81 100 PRO A CA 1
ATOM 810 C C . PRO A 1 100 ? 13.976 -6.836 -37.816 1.00 70.81 100 PRO A C 1
ATOM 812 O O . PRO A 1 100 ? 14.284 -5.652 -37.689 1.00 70.81 100 PRO A O 1
ATOM 815 N N . GLU A 1 101 ? 14.008 -7.439 -39.008 1.00 71.12 101 GLU A N 1
ATOM 816 C CA . GLU A 1 101 ? 14.552 -6.806 -40.231 1.00 71.12 101 GLU A CA 1
ATOM 817 C C . GLU A 1 101 ? 13.932 -5.428 -40.560 1.00 71.12 101 GLU A C 1
ATOM 819 O O . GLU A 1 101 ? 14.594 -4.583 -41.152 1.00 71.12 101 GLU A O 1
ATOM 824 N N . ASN A 1 102 ? 12.702 -5.157 -40.102 1.00 73.94 102 ASN A N 1
ATOM 825 C CA . ASN A 1 102 ? 11.986 -3.885 -40.289 1.00 73.94 102 ASN A CA 1
ATOM 826 C C . ASN A 1 102 ? 11.901 -3.011 -39.020 1.00 73.94 102 ASN A C 1
ATOM 828 O O . ASN A 1 102 ? 11.026 -2.149 -38.914 1.00 73.94 102 ASN A O 1
ATOM 832 N N . ALA A 1 103 ? 12.754 -3.240 -38.022 1.00 69.81 103 ALA A N 1
ATOM 833 C CA . ALA A 1 103 ? 12.658 -2.559 -36.731 1.00 69.81 103 ALA A CA 1
ATOM 834 C C . ALA A 1 103 ? 12.826 -1.038 -36.809 1.00 69.81 103 ALA A C 1
ATOM 836 O O . ALA A 1 103 ? 12.217 -0.339 -36.006 1.00 69.81 103 ALA A O 1
ATOM 837 N N . ASP A 1 104 ? 13.613 -0.527 -37.759 1.00 72.56 104 ASP A N 1
ATOM 838 C CA . ASP A 1 104 ? 13.824 0.918 -37.909 1.00 72.56 104 ASP A CA 1
ATOM 839 C C . ASP A 1 104 ? 12.527 1.621 -38.326 1.00 72.56 104 ASP A C 1
ATOM 841 O O . ASP A 1 104 ? 12.122 2.592 -37.691 1.00 72.56 104 ASP A O 1
ATOM 845 N N . ASN A 1 105 ? 11.797 1.039 -39.281 1.00 76.81 105 ASN A N 1
ATOM 846 C CA . ASN A 1 105 ? 10.500 1.548 -39.736 1.00 76.81 105 ASN A CA 1
ATOM 847 C C . ASN A 1 105 ? 9.427 1.462 -38.633 1.00 76.81 105 ASN A C 1
ATOM 849 O O . ASN A 1 105 ? 8.579 2.344 -38.504 1.00 76.81 105 ASN A O 1
ATOM 853 N N . LEU A 1 106 ? 9.457 0.401 -37.817 1.00 78.50 106 LEU A N 1
ATOM 854 C CA . LEU A 1 106 ? 8.536 0.240 -36.686 1.00 78.50 106 LEU A CA 1
ATOM 855 C C . LEU A 1 106 ? 8.835 1.238 -35.565 1.00 78.50 106 LEU A C 1
ATOM 857 O O . LEU A 1 106 ? 7.918 1.846 -35.017 1.00 78.50 106 LEU A O 1
ATOM 861 N N . MET A 1 107 ? 10.111 1.427 -35.235 1.00 78.06 107 MET A N 1
ATOM 862 C CA . MET A 1 107 ? 10.543 2.380 -34.219 1.00 78.06 107 MET A CA 1
ATOM 863 C C . MET A 1 107 ? 10.210 3.814 -34.642 1.00 78.06 107 MET A C 1
ATOM 865 O O . MET A 1 107 ? 9.699 4.585 -33.833 1.00 78.06 107 MET A O 1
ATOM 869 N N . GLU A 1 108 ? 10.420 4.157 -35.914 1.00 74.94 108 GLU A N 1
ATOM 870 C CA . GLU A 1 108 ? 10.053 5.454 -36.485 1.00 74.94 108 GLU A CA 1
ATOM 871 C C . GLU A 1 108 ? 8.539 5.702 -36.423 1.00 74.94 108 GLU A C 1
ATOM 873 O O . GLU A 1 108 ? 8.105 6.775 -35.994 1.00 74.94 108 GLU A O 1
ATOM 878 N N . PHE A 1 109 ? 7.723 4.691 -36.743 1.00 80.50 109 PHE A N 1
ATOM 879 C CA . PHE A 1 109 ? 6.274 4.773 -36.578 1.00 80.50 109 PHE A CA 1
ATOM 880 C C . PHE A 1 109 ? 5.886 5.039 -35.116 1.00 80.50 109 PHE A C 1
ATOM 882 O O . PHE A 1 109 ? 5.133 5.976 -34.852 1.00 80.50 109 PHE A O 1
ATOM 889 N N . PHE A 1 110 ? 6.446 4.304 -34.150 1.00 74.94 110 PHE A N 1
ATOM 890 C CA . PHE A 1 110 ? 6.179 4.544 -32.726 1.00 74.94 110 PHE A CA 1
ATOM 891 C C . PHE A 1 110 ? 6.603 5.946 -32.267 1.00 74.94 110 PHE A C 1
ATOM 893 O O . PHE A 1 110 ? 5.848 6.608 -31.558 1.00 74.94 110 PHE A O 1
ATOM 900 N N . LEU A 1 111 ? 7.768 6.432 -32.704 1.00 74.62 111 LEU A N 1
ATOM 901 C CA . LEU A 1 111 ? 8.242 7.789 -32.406 1.00 74.62 111 LEU A CA 1
ATOM 902 C C . LEU A 1 111 ? 7.331 8.867 -32.998 1.00 74.62 111 LEU A C 1
ATOM 904 O O . LEU A 1 111 ? 7.140 9.911 -32.377 1.00 74.62 111 LEU A O 1
ATOM 908 N N . SER A 1 112 ? 6.760 8.616 -34.178 1.00 79.06 112 SER A N 1
ATOM 909 C CA . SER A 1 112 ? 5.844 9.546 -34.846 1.00 79.06 112 SER A CA 1
ATOM 910 C C . SER A 1 112 ? 4.479 9.660 -34.158 1.00 79.06 112 SER A C 1
ATOM 912 O O . SER A 1 112 ? 3.820 10.688 -34.280 1.00 79.06 112 SER A O 1
ATOM 914 N N . GLN A 1 113 ? 4.065 8.623 -33.423 1.00 78.44 113 GLN A N 1
ATOM 915 C CA . GLN A 1 113 ? 2.791 8.582 -32.699 1.00 78.44 113 GLN A CA 1
ATOM 916 C C . GLN A 1 113 ? 2.879 9.179 -31.282 1.00 78.44 113 GLN A C 1
ATOM 918 O O . GLN A 1 113 ? 1.855 9.352 -30.624 1.00 78.44 113 GLN A O 1
ATOM 923 N N . MET A 1 114 ? 4.081 9.490 -30.788 1.00 73.31 114 MET A N 1
ATOM 924 C CA . MET A 1 114 ? 4.277 10.069 -29.456 1.00 73.31 114 MET A CA 1
ATOM 925 C C . MET A 1 114 ? 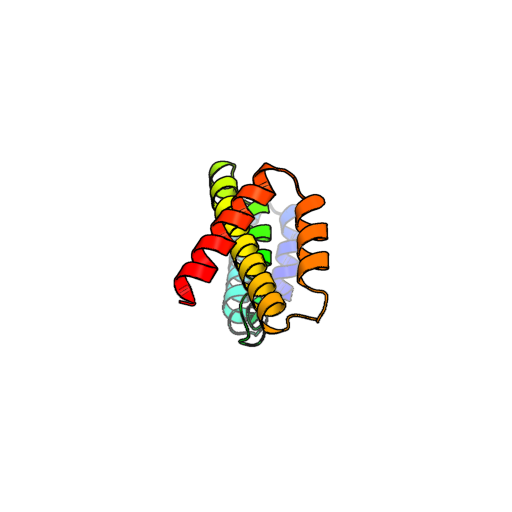4.196 11.599 -29.459 1.00 73.31 114 MET A C 1
ATOM 927 O O . MET A 1 114 ? 4.457 12.264 -30.460 1.00 73.31 114 MET A O 1
ATOM 931 N N . ALA A 1 115 ? 3.879 12.174 -28.295 1.00 77.62 115 ALA A N 1
ATOM 932 C CA . ALA A 1 115 ? 3.942 13.618 -28.100 1.00 77.62 115 ALA A CA 1
ATOM 933 C C . ALA A 1 115 ? 5.395 14.138 -28.254 1.00 77.62 115 ALA A C 1
ATOM 935 O O . ALA A 1 115 ? 6.334 13.431 -27.868 1.00 77.62 115 ALA A O 1
ATOM 936 N N . PRO A 1 116 ? 5.609 15.379 -28.742 1.00 71.19 116 PRO A N 1
ATOM 937 C CA . PRO A 1 116 ? 6.946 15.921 -29.024 1.00 71.19 116 PRO A CA 1
ATOM 938 C C . PRO A 1 116 ? 7.896 15.892 -27.818 1.00 71.19 116 PRO A C 1
ATOM 940 O O . PRO A 1 116 ? 9.082 15.598 -27.955 1.00 71.19 116 PRO A O 1
ATOM 943 N N . GLU A 1 117 ? 7.364 16.135 -26.620 1.00 71.00 117 GLU A N 1
ATOM 944 C CA . GLU A 1 117 ? 8.118 16.113 -25.361 1.00 71.00 117 GLU A CA 1
ATOM 945 C C . GLU A 1 117 ? 8.593 14.698 -24.988 1.00 71.00 117 GLU A C 1
ATOM 947 O O . GLU A 1 117 ? 9.693 14.519 -24.465 1.00 71.00 117 GLU A O 1
ATOM 952 N N . GLN A 1 118 ? 7.803 13.667 -25.309 1.00 68.38 118 GLN A N 1
ATOM 953 C CA . GLN A 1 118 ? 8.178 12.268 -25.076 1.00 68.38 118 GLN A CA 1
ATOM 954 C C . GLN A 1 118 ? 9.197 11.772 -26.105 1.00 68.38 118 GLN A C 1
ATOM 956 O O . GLN A 1 118 ? 10.088 10.9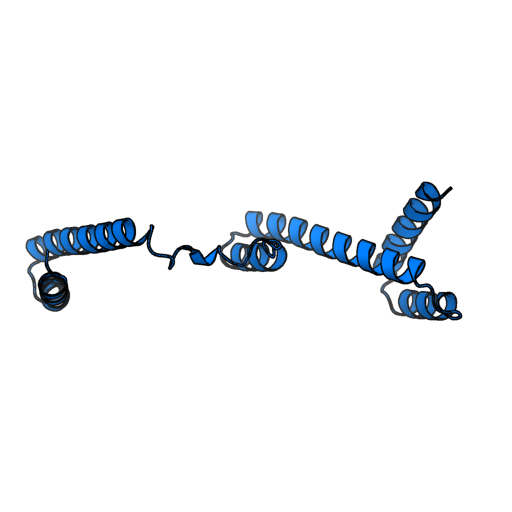93 -25.761 1.00 68.38 118 GLN A O 1
ATOM 961 N N . LYS A 1 119 ? 9.117 12.283 -27.339 1.00 74.06 119 LYS A N 1
ATOM 962 C CA . LYS A 1 119 ? 10.092 12.015 -28.401 1.00 74.06 119 LYS A CA 1
ATOM 963 C C . LYS A 1 119 ? 11.487 12.520 -28.025 1.00 74.06 119 LYS A C 1
ATOM 965 O O . LYS A 1 119 ? 12.444 11.756 -28.102 1.00 74.06 119 LYS A O 1
ATOM 970 N N . ALA A 1 120 ? 11.589 13.754 -27.529 1.00 73.88 120 ALA A N 1
ATOM 971 C CA . ALA A 1 120 ? 12.862 14.330 -27.091 1.00 73.88 120 ALA A CA 1
ATOM 972 C C . ALA A 1 120 ? 13.510 13.518 -25.953 1.00 73.88 120 ALA A C 1
ATOM 974 O O . ALA A 1 120 ? 14.716 13.274 -25.954 1.00 73.88 120 ALA A O 1
ATOM 975 N N . ASN A 1 121 ? 12.706 13.040 -24.996 1.00 73.38 121 ASN A N 1
ATOM 976 C CA . ASN A 1 121 ? 13.217 12.218 -23.900 1.00 73.38 121 ASN A CA 1
ATOM 977 C C . ASN A 1 121 ? 13.747 10.862 -24.404 1.00 73.38 121 ASN A C 1
ATOM 979 O O . ASN A 1 121 ? 14.776 10.375 -23.937 1.00 73.38 121 ASN A O 1
ATOM 983 N N . PHE A 1 122 ? 13.071 10.276 -25.395 1.00 72.25 122 PHE A N 1
ATOM 984 C CA . PHE A 1 122 ? 13.494 9.034 -26.032 1.00 72.25 122 PHE A CA 1
ATOM 985 C C . PHE A 1 122 ? 14.790 9.193 -26.839 1.00 72.25 122 PHE A C 1
ATOM 987 O O . PHE A 1 122 ? 15.687 8.357 -26.742 1.00 72.25 122 PHE A O 1
ATOM 994 N N . GLU A 1 123 ? 14.922 10.277 -27.602 1.00 74.19 123 GLU A N 1
ATOM 995 C CA . GLU A 1 123 ? 16.143 10.595 -28.352 1.00 74.19 123 GLU A CA 1
ATOM 996 C C . GLU A 1 123 ? 17.344 10.786 -27.413 1.00 74.19 123 GLU A C 1
ATOM 998 O O . GLU A 1 123 ? 18.409 10.219 -27.661 1.00 74.19 123 GLU A O 1
ATOM 1003 N N . ASN A 1 124 ? 17.161 11.482 -26.284 1.00 78.69 124 ASN A N 1
ATOM 1004 C CA . ASN A 1 124 ? 18.195 11.645 -25.253 1.00 78.69 124 ASN A CA 1
ATOM 1005 C C . ASN A 1 124 ? 18.668 10.306 -24.671 1.00 78.69 124 ASN A C 1
ATOM 1007 O O . ASN A 1 124 ? 19.868 10.069 -24.515 1.00 78.69 124 ASN A O 1
ATOM 1011 N N . ILE A 1 125 ? 17.727 9.407 -24.390 1.00 74.31 125 ILE A N 1
ATOM 1012 C CA . ILE A 1 125 ? 18.013 8.049 -23.922 1.00 74.31 125 ILE A CA 1
ATOM 1013 C C . ILE A 1 125 ? 18.788 7.251 -24.978 1.00 74.31 125 ILE A C 1
ATOM 1015 O O . ILE A 1 125 ? 19.764 6.578 -24.643 1.00 74.31 125 ILE A O 1
ATOM 1019 N N . ASN A 1 126 ? 18.367 7.319 -26.243 1.00 73.38 126 ASN A N 1
ATOM 1020 C CA . ASN A 1 126 ? 19.012 6.610 -27.347 1.00 73.38 126 ASN A CA 1
ATOM 1021 C C . ASN A 1 126 ? 20.458 7.100 -27.550 1.00 73.38 126 ASN A C 1
ATOM 1023 O O . ASN A 1 126 ? 21.375 6.296 -27.707 1.00 73.38 126 ASN A O 1
ATOM 1027 N N . MET A 1 127 ? 20.688 8.414 -27.445 1.00 78.12 127 MET A N 1
ATOM 1028 C CA . MET A 1 127 ? 22.032 9.000 -27.480 1.00 78.12 127 MET A CA 1
ATOM 1029 C C . MET A 1 127 ? 22.927 8.474 -26.348 1.00 78.12 127 MET A C 1
ATOM 1031 O O . MET A 1 127 ? 24.050 8.050 -26.620 1.00 78.12 127 MET A O 1
ATOM 1035 N N . MET A 1 128 ? 22.437 8.423 -25.101 1.00 75.94 128 MET A N 1
ATOM 1036 C CA . MET A 1 128 ? 23.200 7.826 -23.991 1.00 75.94 128 MET A CA 1
ATOM 1037 C C . MET A 1 128 ? 23.480 6.335 -24.212 1.00 75.94 128 MET A C 1
ATOM 1039 O O . MET A 1 128 ? 24.556 5.856 -23.868 1.00 75.94 128 MET A O 1
ATOM 1043 N N . PHE A 1 129 ? 22.531 5.590 -24.779 1.00 70.25 129 PHE A N 1
ATOM 1044 C CA . PHE A 1 129 ? 22.696 4.160 -25.032 1.00 70.25 129 PHE A CA 1
ATOM 1045 C C . PHE A 1 129 ? 23.760 3.877 -26.099 1.00 70.25 129 PHE A C 1
ATOM 1047 O O . PHE A 1 129 ? 24.634 3.040 -25.884 1.00 70.25 129 PHE A O 1
ATOM 1054 N N . ASN A 1 130 ? 23.743 4.623 -27.204 1.00 72.00 130 ASN A N 1
ATOM 1055 C CA . ASN A 1 130 ? 24.750 4.502 -28.260 1.00 72.00 130 ASN A CA 1
ATOM 1056 C C . ASN A 1 130 ? 26.14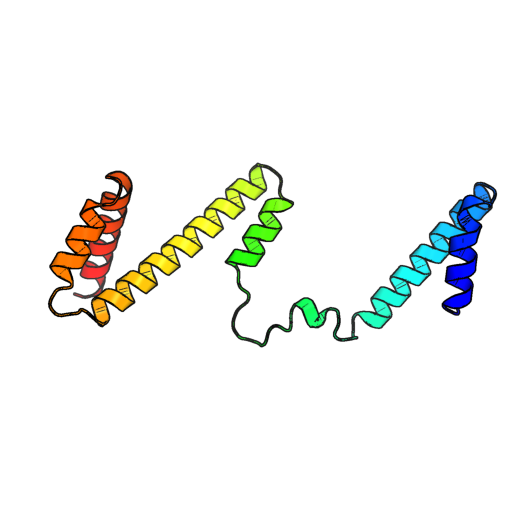5 4.939 -27.785 1.00 72.00 130 ASN A C 1
ATOM 1058 O O . ASN A 1 130 ? 27.141 4.376 -28.227 1.00 72.00 130 ASN A O 1
ATOM 1062 N N . ALA A 1 131 ? 26.226 5.895 -26.853 1.00 74.62 131 ALA A N 1
ATOM 1063 C CA . ALA A 1 131 ? 27.485 6.314 -26.239 1.00 74.62 131 ALA A CA 1
ATOM 1064 C C . ALA A 1 131 ? 28.082 5.275 -25.269 1.00 74.62 131 ALA A C 1
ATOM 1066 O O . ALA A 1 131 ? 29.278 5.317 -25.015 1.00 74.62 131 ALA A O 1
ATOM 1067 N N . MET A 1 132 ? 27.275 4.356 -24.722 1.00 62.94 132 MET A N 1
ATOM 1068 C CA . MET A 1 132 ? 27.753 3.266 -23.854 1.00 62.94 132 MET A CA 1
ATOM 1069 C C . MET A 1 132 ? 28.145 1.993 -24.623 1.00 62.94 132 MET A C 1
ATOM 1071 O O . MET A 1 132 ? 28.770 1.113 -24.040 1.00 62.94 132 MET A O 1
ATOM 1075 N N . ASN A 1 133 ? 27.750 1.878 -25.895 1.00 60.09 133 ASN A N 1
ATOM 1076 C CA . ASN A 1 133 ? 28.003 0.712 -26.752 1.00 60.09 133 ASN A CA 1
ATOM 1077 C C . ASN A 1 133 ? 29.135 0.930 -27.786 1.00 60.09 133 ASN A C 1
ATOM 1079 O O . ASN A 1 133 ? 29.350 0.049 -28.617 1.00 60.09 133 ASN A O 1
ATOM 1083 N N . ASN A 1 134 ? 29.835 2.072 -27.741 1.00 46.69 134 ASN A N 1
ATOM 1084 C CA . ASN A 1 134 ? 31.082 2.360 -28.473 1.00 46.69 134 ASN A CA 1
ATOM 1085 C C . ASN A 1 134 ? 32.262 2.407 -27.498 1.00 46.69 134 ASN A C 1
ATOM 1087 O O . ASN A 1 134 ? 33.389 2.089 -27.936 1.00 46.69 134 ASN A O 1
#

pLDDT: mean 80.92, std 14.01, range [43.56, 96.62]

Foldseek 3Di:
DPPVVLVVLVVCLVVDDPVSNVVSVVVSVVVVVVVCVVCCPPCPVVCVPPPPDDDPVLVVLVVVLVVDDPVSVVVSVVVNVVVVVVVVLVVVVVCVVVPDPCNVVVVVVVLVPDDPVVNVVVVVSVVVVVVVVD